Protein AF-A0A4R5NAH7-F1 (afdb_monomer)

InterPro domains:
  IPR036019 Large-conductance mechanosensitive channel MscL [G3DSA:1.10.1200.120] (28-157)
  IPR036019 Large-conductance mechanosensitive channel MscL [SSF81330] (38-125)
  IPR037673 Large-conductance mechanosensitive channel/anditomin synthesis protein L [PF01741] (29-126)

Radius of gyration: 32.27 Å; Cα contacts (8 Å, |Δi|>4): 57; chains: 1; bounding box: 76×84×88 Å

Structure (mmCIF, N/CA/C/O backbone):
data_AF-A0A4R5NAH7-F1
#
_entry.id   AF-A0A4R5NAH7-F1
#
loop_
_atom_site.group_PDB
_atom_site.id
_atom_site.type_symbol
_atom_site.label_atom_id
_atom_site.label_alt_id
_atom_site.label_comp_id
_atom_site.label_asym_id
_atom_site.label_entity_id
_atom_site.label_seq_id
_atom_site.pdbx_PDB_ins_code
_atom_site.Cartn_x
_atom_site.Cartn_y
_atom_site.Cartn_z
_atom_site.occupancy
_atom_site.B_iso_or_equiv
_atom_site.auth_seq_id
_atom_site.auth_comp_id
_atom_site.auth_asym_id
_atom_site.auth_atom_id
_atom_site.pdbx_PDB_model_num
ATOM 1 N N . MET A 1 1 ? -42.058 -55.412 14.857 1.00 60.12 1 MET A N 1
ATOM 2 C CA . MET A 1 1 ? -42.162 -53.966 15.180 1.00 60.12 1 MET A CA 1
ATOM 3 C C . MET A 1 1 ? -40.855 -53.324 15.677 1.00 60.12 1 MET A C 1
ATOM 5 O O . MET A 1 1 ? -40.714 -52.126 15.496 1.00 60.12 1 MET A O 1
ATOM 9 N N . LYS A 1 2 ? -39.874 -54.074 16.216 1.00 58.66 2 LYS A N 1
ATOM 10 C CA . LYS A 1 2 ? -38.589 -53.544 16.738 1.00 58.66 2 LYS A CA 1
ATOM 11 C C . LYS A 1 2 ? -37.715 -52.771 15.725 1.00 58.66 2 LYS A C 1
ATOM 13 O O . LYS A 1 2 ? -37.143 -51.748 16.073 1.00 58.66 2 LYS A O 1
ATOM 18 N N . TYR A 1 3 ? -37.669 -53.211 14.465 1.00 56.69 3 TYR A N 1
ATOM 19 C CA . TYR A 1 3 ? -36.750 -52.663 13.454 1.00 56.69 3 TYR A CA 1
ATOM 20 C C . TYR A 1 3 ? -37.053 -51.225 12.997 1.00 56.69 3 TYR A C 1
ATOM 22 O O . TYR A 1 3 ? -36.134 -50.487 12.663 1.00 56.69 3 TYR A O 1
ATOM 30 N N . LYS A 1 4 ? -38.320 -50.783 13.013 1.00 57.50 4 LYS A N 1
ATOM 31 C CA . LYS A 1 4 ? -38.675 -49.392 12.659 1.00 57.50 4 LYS A CA 1
ATOM 32 C C . LYS A 1 4 ? -38.230 -48.385 13.726 1.00 57.50 4 LYS A C 1
ATOM 34 O O . LYS A 1 4 ? -37.955 -47.234 13.397 1.00 57.50 4 LYS A O 1
ATOM 39 N N . THR A 1 5 ? -38.153 -48.818 14.982 1.00 63.81 5 THR A N 1
ATOM 40 C CA . THR A 1 5 ? -37.798 -47.966 16.123 1.00 63.81 5 THR A CA 1
ATOM 41 C C . THR A 1 5 ? -36.298 -47.681 16.165 1.00 63.81 5 THR A C 1
ATOM 43 O O . THR A 1 5 ? -35.906 -46.543 16.405 1.00 63.81 5 THR A O 1
ATOM 46 N N . GLU A 1 6 ? -35.461 -48.676 15.853 1.00 62.47 6 GLU A N 1
ATOM 47 C CA . GLU A 1 6 ? -34.003 -48.497 15.800 1.00 62.47 6 GLU A CA 1
ATOM 48 C C . GLU A 1 6 ? -33.566 -47.693 14.571 1.00 62.47 6 GLU A C 1
ATOM 50 O O . GLU A 1 6 ? -32.762 -46.774 14.698 1.00 62.47 6 GLU A O 1
ATOM 55 N N . LEU A 1 7 ? -34.186 -47.929 13.405 1.00 62.53 7 LEU A N 1
ATOM 56 C CA . LEU A 1 7 ? -33.914 -47.141 12.199 1.00 62.53 7 LEU A CA 1
ATOM 57 C C . LEU A 1 7 ? -34.283 -45.658 12.392 1.00 62.53 7 LEU A C 1
ATOM 59 O O . LEU A 1 7 ? -33.539 -44.769 11.987 1.00 62.53 7 LEU A O 1
ATOM 63 N N . GLY A 1 8 ? -35.413 -45.380 13.053 1.00 67.00 8 GLY A N 1
ATOM 64 C CA . GLY A 1 8 ? -35.838 -44.017 13.382 1.00 67.00 8 GLY A CA 1
ATOM 65 C C . GLY A 1 8 ? -34.903 -43.303 14.366 1.00 67.00 8 GLY A C 1
ATOM 66 O O . GLY A 1 8 ? -34.696 -42.096 14.234 1.00 67.00 8 GLY A O 1
ATOM 67 N N . ALA A 1 9 ? -34.301 -44.034 15.311 1.00 69.50 9 ALA A N 1
ATOM 68 C CA . ALA A 1 9 ? -33.293 -43.496 16.224 1.00 69.50 9 ALA A CA 1
ATOM 69 C C . ALA A 1 9 ? -31.990 -43.149 15.480 1.00 69.50 9 ALA A C 1
ATOM 71 O O . ALA A 1 9 ? -31.512 -42.019 15.581 1.00 69.50 9 ALA A O 1
ATOM 72 N N . THR A 1 10 ? -31.492 -44.051 14.627 1.00 65.50 10 THR A N 1
ATOM 73 C CA . THR A 1 10 ? -30.279 -43.823 13.824 1.00 65.50 10 THR A CA 1
ATOM 74 C C . THR A 1 10 ? -30.433 -42.657 12.842 1.00 65.50 10 THR A C 1
ATOM 76 O O . THR A 1 10 ? -29.541 -41.817 12.747 1.00 65.50 10 THR A O 1
ATOM 79 N N . ILE A 1 11 ? -31.576 -42.535 12.154 1.00 69.75 11 ILE A N 1
ATOM 80 C CA . ILE A 1 11 ? -31.846 -41.413 11.231 1.00 69.75 11 ILE A CA 1
ATOM 81 C C . ILE A 1 11 ? -31.856 -40.074 11.994 1.00 69.75 11 ILE A C 1
ATOM 83 O O . ILE A 1 11 ? -31.352 -39.062 11.501 1.00 69.75 11 ILE A O 1
ATOM 87 N N . LYS A 1 12 ? -32.397 -40.059 13.220 1.00 68.31 12 LYS A N 1
ATOM 88 C CA . LYS A 1 12 ? -32.455 -38.858 14.063 1.00 68.31 12 LYS A CA 1
ATOM 89 C C . LYS A 1 12 ? -31.069 -38.448 14.566 1.00 68.31 12 LYS A C 1
ATOM 91 O O . LYS A 1 12 ? -30.774 -37.253 14.580 1.00 68.31 12 LYS A O 1
ATOM 96 N N . ASP A 1 13 ? -30.211 -39.406 14.908 1.00 66.75 13 ASP A N 1
ATOM 97 C CA . ASP A 1 13 ? -28.834 -39.145 15.340 1.00 66.75 13 ASP A CA 1
ATOM 98 C C . ASP A 1 13 ? -27.923 -38.704 14.187 1.00 66.75 13 ASP A C 1
ATOM 100 O O . ASP A 1 13 ? -27.129 -37.774 14.359 1.00 66.75 13 ASP A O 1
ATOM 104 N N . VAL A 1 14 ? -28.103 -39.267 12.987 1.00 71.19 14 VAL A N 1
ATOM 105 C CA . VAL A 1 14 ? -27.405 -38.823 11.769 1.00 71.19 14 VAL A CA 1
ATOM 106 C C . VAL A 1 14 ? -27.796 -37.390 11.408 1.00 71.19 14 VAL A C 1
ATOM 108 O O . VAL A 1 14 ? -26.907 -36.569 11.174 1.00 71.19 14 VAL A O 1
ATOM 111 N N . ASN A 1 15 ? -29.091 -37.046 11.439 1.00 69.25 15 ASN A N 1
ATOM 112 C CA . ASN A 1 15 ? -29.568 -35.681 11.175 1.00 69.25 15 ASN A CA 1
ATOM 113 C C . ASN A 1 15 ? -29.087 -34.678 12.248 1.00 69.25 15 ASN A C 1
ATOM 115 O O . ASN A 1 15 ? -28.739 -33.530 11.962 1.00 69.25 15 ASN A O 1
ATOM 119 N N . ARG A 1 16 ? -29.005 -35.121 13.510 1.00 67.88 16 ARG A N 1
ATOM 120 C CA . ARG A 1 16 ? -28.488 -34.312 14.623 1.00 67.88 16 ARG A CA 1
ATOM 121 C C . ARG A 1 16 ? -26.984 -34.068 14.502 1.00 67.88 16 ARG A C 1
ATOM 123 O O . ARG A 1 16 ? -26.539 -32.965 14.813 1.00 67.88 16 ARG A O 1
ATOM 130 N N . GLN A 1 17 ? -26.205 -35.044 14.031 1.00 61.97 17 GLN A N 1
ATOM 131 C CA . GLN A 1 17 ? -24.777 -34.861 13.756 1.00 61.97 17 GLN A CA 1
ATOM 132 C C . GLN A 1 17 ? -24.527 -33.991 12.522 1.00 61.97 17 GLN A C 1
ATOM 134 O O . GLN A 1 17 ? -23.697 -33.087 12.597 1.00 61.97 17 GLN A O 1
ATOM 139 N N . THR A 1 18 ? -25.266 -34.185 11.427 1.00 65.00 18 THR A N 1
ATOM 140 C CA . THR A 1 18 ? -25.108 -33.356 10.217 1.00 65.00 18 THR A CA 1
ATOM 141 C C . THR A 1 18 ? -25.413 -31.892 10.504 1.00 65.00 18 THR A C 1
ATOM 143 O O . THR A 1 18 ? -24.590 -31.042 10.178 1.00 65.00 18 THR A O 1
ATOM 146 N N . ASN A 1 19 ? -26.496 -31.571 11.219 1.00 64.75 19 ASN A N 1
ATOM 147 C CA . ASN A 1 19 ? -26.814 -30.174 11.539 1.00 64.75 19 ASN A CA 1
ATOM 148 C C . ASN A 1 19 ? -25.810 -29.540 12.534 1.00 64.75 19 ASN A C 1
ATOM 150 O O . ASN A 1 19 ? -25.500 -28.348 12.467 1.00 64.75 19 ASN A O 1
ATOM 154 N N . LYS A 1 20 ? -25.222 -30.339 13.436 1.00 62.09 20 LYS A N 1
ATOM 155 C CA . LYS A 1 20 ? -24.203 -29.872 14.395 1.00 62.09 20 LYS A CA 1
ATOM 156 C C . LYS A 1 20 ? -22.829 -29.667 13.742 1.00 62.09 20 LYS A C 1
ATOM 158 O O . LYS A 1 20 ? -22.109 -28.752 14.127 1.00 62.09 20 LYS A O 1
ATOM 163 N N . VAL A 1 21 ? -22.469 -30.474 12.741 1.00 64.81 21 VAL A N 1
ATOM 164 C CA . VAL A 1 21 ? -21.238 -30.310 11.943 1.00 64.81 21 VAL A CA 1
ATOM 165 C C . VAL A 1 21 ? -21.384 -29.160 10.946 1.00 64.81 21 VAL A C 1
ATOM 167 O O . VAL A 1 21 ? -20.474 -28.339 10.832 1.00 64.81 21 VAL A O 1
ATOM 170 N N . PHE A 1 22 ? -22.544 -29.048 10.292 1.00 65.75 22 PHE A N 1
ATOM 171 C CA . PHE A 1 22 ? -22.858 -27.960 9.370 1.00 65.75 22 PHE A CA 1
ATOM 172 C C . PHE A 1 22 ? -22.822 -26.621 10.117 1.00 65.75 22 PHE A C 1
ATOM 174 O O . PHE A 1 22 ? -21.967 -25.794 9.817 1.00 65.75 22 PHE A O 1
ATOM 181 N N . SER A 1 23 ? -23.612 -26.435 11.183 1.00 66.62 23 SER A N 1
ATOM 182 C CA . SER A 1 23 ? -23.631 -25.170 11.947 1.00 66.62 23 SER A CA 1
ATOM 183 C C . SER A 1 23 ? -22.265 -24.767 12.523 1.00 66.62 23 SER A C 1
ATOM 185 O O . SER A 1 23 ? -21.907 -23.590 12.479 1.00 66.62 23 SER A O 1
ATOM 187 N N . LYS A 1 24 ? -21.449 -25.728 12.981 1.00 64.31 24 LYS A N 1
ATOM 188 C CA . LYS A 1 24 ? -20.074 -25.468 13.443 1.00 64.31 24 LYS A CA 1
ATOM 189 C C . LYS A 1 24 ? -19.140 -25.041 12.300 1.00 64.31 24 LYS A C 1
ATOM 191 O O . LYS A 1 24 ? -18.262 -24.211 12.524 1.00 64.31 24 LYS A O 1
ATOM 196 N N . SER A 1 25 ? -19.334 -25.566 11.088 1.00 68.25 25 SER A N 1
ATOM 197 C CA . SER A 1 25 ? -18.614 -25.130 9.881 1.00 68.25 25 SER A CA 1
ATOM 198 C C . SER A 1 25 ? -19.013 -23.705 9.465 1.00 68.25 25 SER A C 1
ATOM 200 O O . SER A 1 25 ? -18.144 -22.856 9.269 1.00 68.25 25 SER A O 1
ATOM 202 N N . PHE A 1 26 ? -20.316 -23.391 9.446 1.00 71.38 26 PHE A N 1
ATOM 203 C CA . PHE A 1 26 ? -20.798 -22.035 9.133 1.00 71.38 26 PHE A CA 1
ATOM 204 C C . PHE A 1 26 ? -20.362 -20.998 10.169 1.00 71.38 26 PHE A C 1
ATOM 206 O O . PHE A 1 26 ? -20.039 -19.872 9.796 1.00 71.38 26 PHE A O 1
ATOM 213 N N . TYR A 1 27 ? -20.292 -21.367 11.450 1.00 76.19 27 TYR A N 1
ATOM 214 C CA . TYR A 1 27 ? -19.760 -20.496 12.499 1.00 76.19 27 TYR A CA 1
ATOM 215 C C . TYR A 1 27 ? -18.282 -20.142 12.253 1.00 76.19 27 TYR A C 1
ATOM 217 O O . TYR A 1 27 ? -17.916 -18.968 12.279 1.00 76.19 27 TYR A O 1
ATOM 225 N N . LYS A 1 28 ? -17.447 -21.130 11.895 1.00 83.50 28 LYS A N 1
ATOM 226 C CA . LYS A 1 28 ? -16.034 -20.895 11.546 1.00 83.50 28 LYS A CA 1
ATOM 227 C C . LYS A 1 28 ? -15.864 -20.002 10.315 1.00 83.50 28 LYS A C 1
ATOM 229 O O . LYS A 1 28 ? -14.957 -19.178 10.285 1.00 83.50 28 LYS A O 1
ATOM 234 N N . MET A 1 29 ? -16.737 -20.125 9.313 1.00 85.50 29 MET A N 1
ATOM 235 C CA . MET A 1 29 ? -16.712 -19.240 8.140 1.00 85.50 29 MET A CA 1
ATOM 236 C C . MET A 1 29 ? -17.070 -17.790 8.497 1.00 85.50 29 MET A C 1
ATOM 238 O O . MET A 1 29 ? -16.512 -16.859 7.917 1.00 85.50 29 MET A O 1
ATOM 242 N N . GLN A 1 30 ? -17.965 -17.581 9.468 1.00 84.12 30 GLN A N 1
ATOM 243 C CA . GLN A 1 30 ? -18.288 -16.242 9.966 1.00 84.12 30 GLN A CA 1
ATOM 244 C C . GLN A 1 30 ? -17.126 -15.626 10.757 1.00 84.12 30 GLN A C 1
ATOM 246 O O . GLN A 1 30 ? -16.821 -14.451 10.555 1.00 84.12 30 GLN A O 1
ATOM 251 N N . GLU A 1 31 ? -16.444 -16.400 11.606 1.00 83.25 31 GLU A N 1
ATOM 252 C CA . GLU A 1 31 ? -15.222 -15.950 12.293 1.00 83.25 31 GLU A CA 1
ATOM 253 C C . GLU A 1 31 ? -14.093 -15.648 11.307 1.00 83.25 31 GLU A C 1
ATOM 255 O O . GLU A 1 31 ? -13.432 -14.622 11.430 1.00 83.25 31 GLU A O 1
ATOM 260 N N . PHE A 1 32 ? -13.922 -16.479 10.279 1.00 86.25 32 PHE A N 1
ATOM 261 C CA . PHE A 1 32 ? -12.939 -16.237 9.229 1.00 86.25 32 PHE A CA 1
ATOM 262 C C . PHE A 1 32 ? -13.235 -14.952 8.448 1.00 86.25 32 PHE A C 1
ATOM 264 O O . PHE A 1 32 ? -12.335 -14.145 8.227 1.00 86.25 32 PHE A O 1
ATOM 271 N N . LYS A 1 33 ? -14.504 -14.701 8.096 1.00 84.25 33 LYS A N 1
ATOM 272 C CA . LYS A 1 33 ? -14.914 -13.433 7.477 1.00 84.25 33 LYS A CA 1
ATOM 273 C C . LYS A 1 33 ? -14.605 -12.239 8.388 1.00 84.25 33 LYS A C 1
ATOM 275 O O . LYS A 1 33 ? -14.078 -11.243 7.905 1.00 84.25 33 LYS A O 1
ATOM 280 N N . LYS A 1 34 ? -14.894 -12.335 9.691 1.00 84.19 34 LYS A N 1
ATOM 281 C CA . LYS A 1 34 ? -14.556 -11.285 10.672 1.00 84.19 34 LYS A CA 1
ATOM 282 C C . LYS A 1 34 ? -13.045 -11.072 10.795 1.00 84.19 34 LYS A C 1
ATOM 284 O O . LYS A 1 34 ? -12.605 -9.935 10.898 1.00 84.19 34 LYS A O 1
ATOM 289 N N . PHE A 1 35 ? -12.261 -12.146 10.744 1.00 85.19 35 PHE A N 1
ATOM 290 C CA . PHE A 1 35 ? -10.803 -12.084 10.781 1.00 85.19 35 PHE A CA 1
ATOM 291 C C . PHE A 1 35 ? -10.227 -11.394 9.538 1.00 85.19 35 PHE A C 1
ATOM 293 O O . PHE A 1 35 ? -9.431 -10.469 9.670 1.00 85.19 35 PHE A O 1
ATOM 300 N N . LEU A 1 36 ? -10.676 -11.784 8.340 1.00 83.88 36 LEU A N 1
ATOM 301 C CA . LEU A 1 36 ? -10.244 -11.170 7.080 1.00 83.88 36 LEU A CA 1
ATOM 302 C C . LEU A 1 36 ? -10.624 -9.694 6.974 1.00 83.88 36 LEU A C 1
ATOM 304 O O . LEU A 1 36 ? -9.865 -8.920 6.407 1.00 83.88 36 LEU A O 1
ATOM 308 N N . LEU A 1 37 ? -11.784 -9.316 7.514 1.00 82.12 37 LEU A N 1
ATOM 309 C CA . LEU A 1 37 ? -12.266 -7.935 7.523 1.00 82.12 37 LEU A CA 1
ATOM 310 C C . LEU A 1 37 ? -11.725 -7.116 8.705 1.00 82.12 37 LEU A C 1
ATOM 312 O O . LEU A 1 37 ? -12.103 -5.960 8.866 1.00 82.12 37 LEU A O 1
ATOM 316 N N . SER A 1 38 ? -10.841 -7.681 9.532 1.00 83.81 38 SER A N 1
ATOM 317 C CA . SER A 1 38 ? -10.179 -6.926 10.592 1.00 83.81 38 SER A CA 1
ATOM 318 C C . SER A 1 38 ? -9.277 -5.854 9.988 1.00 83.81 38 SER A C 1
ATOM 320 O O . SER A 1 38 ? -8.447 -6.143 9.122 1.00 83.81 38 SER A O 1
ATOM 322 N N . GLY A 1 39 ? -9.381 -4.621 10.488 1.00 78.50 39 GLY A N 1
ATOM 323 C CA . GLY A 1 39 ? -8.586 -3.498 9.986 1.00 78.50 39 GLY A CA 1
ATOM 324 C C . GLY A 1 39 ? -7.080 -3.719 10.128 1.00 78.50 39 GLY A C 1
ATOM 325 O O . GLY A 1 39 ? -6.309 -3.254 9.291 1.00 78.50 39 GLY A O 1
ATOM 326 N N . SER A 1 40 ? -6.661 -4.501 11.129 1.00 82.88 40 SER A N 1
ATOM 327 C CA . SER A 1 40 ? -5.258 -4.876 11.313 1.00 82.88 40 SER A CA 1
ATOM 328 C C . SER A 1 40 ? -4.739 -5.761 10.179 1.00 82.88 40 SER A C 1
ATOM 330 O O . SER A 1 40 ? -3.622 -5.551 9.722 1.00 82.88 40 SER A O 1
ATOM 332 N N . LEU A 1 41 ? -5.527 -6.736 9.715 1.00 86.69 41 LEU A N 1
ATOM 333 C CA . LEU A 1 41 ? -5.102 -7.644 8.650 1.00 86.69 41 LEU A CA 1
ATOM 334 C C . LEU A 1 41 ? -5.299 -7.023 7.268 1.00 86.69 41 LEU A C 1
ATOM 336 O O . LEU A 1 41 ? -4.406 -7.135 6.430 1.00 86.69 41 LEU A O 1
ATOM 340 N N . LEU A 1 42 ? -6.426 -6.334 7.047 1.00 87.00 42 LEU A N 1
ATOM 341 C CA . LEU A 1 42 ? -6.687 -5.598 5.810 1.00 87.00 42 LEU A CA 1
ATOM 342 C C . LEU A 1 42 ? -5.559 -4.604 5.528 1.00 87.00 42 LEU A C 1
ATOM 344 O O . LEU A 1 42 ? -4.995 -4.632 4.437 1.00 87.00 42 LEU A O 1
ATOM 348 N N . GLY A 1 43 ? -5.174 -3.787 6.515 1.00 86.31 43 GLY A N 1
ATOM 349 C CA . GLY A 1 43 ? -4.088 -2.817 6.364 1.00 86.31 43 GLY A CA 1
ATOM 350 C C . GLY A 1 43 ? -2.756 -3.470 5.984 1.00 86.31 43 GLY A C 1
ATOM 351 O O . GLY A 1 43 ? -2.088 -3.013 5.056 1.00 86.31 43 GLY A O 1
ATOM 352 N N . THR A 1 44 ? -2.393 -4.580 6.635 1.00 90.50 44 THR A N 1
ATOM 353 C CA . THR A 1 44 ? -1.173 -5.328 6.297 1.00 90.50 44 THR A CA 1
ATOM 354 C C . THR A 1 44 ? -1.241 -5.943 4.899 1.00 90.50 44 THR A C 1
ATOM 356 O O . THR A 1 44 ? -0.288 -5.818 4.133 1.00 90.50 44 THR A O 1
ATOM 359 N N . ALA A 1 45 ? -2.361 -6.572 4.534 1.00 90.50 45 ALA A N 1
ATOM 360 C CA . ALA A 1 45 ? -2.542 -7.188 3.221 1.00 90.50 45 ALA A CA 1
ATOM 361 C C . ALA A 1 45 ? -2.466 -6.150 2.092 1.00 90.50 45 ALA A C 1
ATOM 363 O O . ALA A 1 45 ? -1.767 -6.359 1.101 1.00 90.50 45 ALA A O 1
ATOM 364 N N . ILE A 1 46 ? -3.122 -5.002 2.275 1.00 90.06 46 ILE A N 1
ATOM 365 C CA . ILE A 1 46 ? -3.054 -3.870 1.350 1.00 90.06 46 ILE A CA 1
ATOM 366 C C . ILE A 1 46 ? -1.605 -3.387 1.196 1.00 90.06 46 ILE A C 1
ATOM 368 O O . ILE A 1 46 ? -1.137 -3.204 0.072 1.00 90.06 46 ILE A O 1
ATOM 372 N N . GLY A 1 47 ? -0.873 -3.246 2.306 1.00 91.31 47 GLY A N 1
ATOM 373 C CA . GLY A 1 47 ? 0.538 -2.858 2.291 1.00 91.31 47 GLY A CA 1
ATOM 374 C C . GLY A 1 47 ? 1.416 -3.809 1.471 1.00 91.31 47 GLY A C 1
ATOM 375 O O . GLY A 1 47 ? 2.243 -3.349 0.686 1.00 91.31 47 GLY A O 1
ATOM 376 N N . VAL A 1 48 ? 1.200 -5.124 1.578 1.00 92.88 48 VAL A N 1
ATOM 377 C CA . VAL A 1 48 ? 1.930 -6.128 0.780 1.00 92.88 48 VAL A CA 1
ATOM 378 C C . VAL A 1 48 ? 1.614 -6.003 -0.715 1.00 92.88 48 VAL A C 1
ATOM 380 O O . VAL A 1 48 ? 2.531 -6.029 -1.536 1.00 92.88 48 VAL A O 1
ATOM 383 N N . VAL A 1 49 ? 0.342 -5.826 -1.085 1.00 92.75 49 VAL A N 1
ATOM 384 C CA . VAL A 1 49 ? -0.086 -5.709 -2.494 1.00 92.75 49 VAL A CA 1
ATOM 385 C C . VAL A 1 49 ? 0.461 -4.436 -3.148 1.00 92.75 49 VAL A C 1
ATOM 387 O O . VAL A 1 49 ? 1.012 -4.485 -4.255 1.00 92.75 49 VAL A O 1
ATOM 390 N N . ILE A 1 50 ? 0.364 -3.297 -2.453 1.00 93.12 50 ILE A N 1
ATOM 391 C CA . ILE A 1 50 ? 0.938 -2.032 -2.929 1.00 93.12 50 ILE A CA 1
ATOM 392 C C . ILE A 1 50 ? 2.464 -2.152 -3.001 1.00 93.12 50 ILE A C 1
ATOM 394 O O . ILE A 1 50 ? 3.054 -1.773 -4.010 1.00 93.12 50 ILE A O 1
ATOM 398 N N . GLY A 1 51 ? 3.102 -2.729 -1.979 1.00 93.81 51 GLY A N 1
ATOM 399 C CA . GLY A 1 51 ? 4.552 -2.913 -1.926 1.00 93.81 51 GLY A CA 1
ATOM 400 C C . GLY A 1 51 ? 5.097 -3.759 -3.079 1.00 93.81 51 GLY A C 1
ATOM 401 O O . GLY A 1 51 ? 6.107 -3.396 -3.684 1.00 93.81 51 GLY A O 1
ATOM 402 N N . ALA A 1 52 ? 4.404 -4.839 -3.450 1.00 93.88 52 ALA A N 1
ATOM 403 C CA . ALA A 1 52 ? 4.775 -5.670 -4.595 1.00 93.88 52 ALA A CA 1
ATOM 404 C C . ALA A 1 52 ? 4.721 -4.887 -5.919 1.00 93.88 52 ALA A C 1
ATOM 406 O O . ALA A 1 52 ? 5.645 -4.952 -6.732 1.00 93.88 52 ALA A O 1
ATOM 407 N N . SER A 1 53 ? 3.667 -4.094 -6.103 1.00 93.75 53 SER A N 1
ATOM 408 C CA . SER A 1 53 ? 3.456 -3.279 -7.306 1.00 93.75 53 SER A CA 1
ATOM 409 C C . SER A 1 53 ? 4.470 -2.140 -7.406 1.00 93.75 53 SER A C 1
ATOM 411 O O . SER A 1 53 ? 5.046 -1.891 -8.465 1.00 93.75 53 SER A O 1
ATOM 413 N N . PHE A 1 54 ? 4.746 -1.489 -6.274 1.00 94.06 54 PHE A N 1
ATOM 414 C CA . PHE A 1 54 ? 5.756 -0.444 -6.165 1.00 94.06 54 PHE A CA 1
ATOM 415 C C . PHE A 1 54 ? 7.161 -0.989 -6.438 1.00 94.06 54 PHE A C 1
ATOM 417 O O . PHE A 1 54 ? 7.937 -0.356 -7.148 1.00 94.06 54 PHE A O 1
ATOM 424 N N . SER A 1 55 ? 7.475 -2.200 -5.965 1.00 95.06 55 SER A N 1
ATOM 425 C CA . SER A 1 55 ? 8.734 -2.873 -6.304 1.00 95.06 55 SER A CA 1
ATOM 426 C C . SER A 1 55 ? 8.879 -3.095 -7.813 1.00 95.06 55 SER A C 1
ATOM 428 O O . SER A 1 55 ? 9.959 -2.869 -8.355 1.00 95.06 55 SER A O 1
ATOM 430 N N . GLY A 1 56 ? 7.801 -3.482 -8.505 1.00 94.00 56 GLY A N 1
ATOM 431 C CA . GLY A 1 56 ? 7.781 -3.587 -9.969 1.00 94.00 56 GLY A CA 1
ATOM 432 C C . GLY A 1 56 ? 8.124 -2.262 -10.655 1.00 94.00 56 GLY A C 1
ATOM 433 O O . GLY A 1 56 ? 9.017 -2.220 -11.500 1.00 94.00 56 GLY A O 1
ATOM 434 N N . PHE A 1 57 ? 7.503 -1.170 -10.203 1.00 94.25 57 PHE A N 1
ATOM 435 C CA . PHE A 1 57 ? 7.784 0.175 -10.710 1.00 94.25 57 PHE A CA 1
ATOM 436 C C . PHE A 1 57 ? 9.238 0.600 -10.491 1.00 94.25 57 PHE A C 1
ATOM 438 O O . PHE A 1 57 ? 9.897 1.048 -11.430 1.00 94.25 57 PHE A O 1
ATOM 445 N N . VAL A 1 58 ? 9.770 0.401 -9.282 1.00 95.00 58 VAL A N 1
ATOM 446 C CA . VAL A 1 58 ? 11.170 0.724 -8.973 1.00 95.00 58 VAL A CA 1
ATOM 447 C C . VAL A 1 58 ? 12.124 -0.092 -9.850 1.00 95.00 58 VAL A C 1
ATOM 449 O O . VAL A 1 58 ? 13.101 0.457 -10.351 1.00 95.00 58 VAL A O 1
ATOM 452 N N . LYS A 1 59 ? 11.838 -1.374 -10.108 1.00 95.00 59 LYS A N 1
ATOM 453 C CA . LYS A 1 59 ? 12.655 -2.205 -11.009 1.00 95.00 59 LYS A CA 1
ATOM 454 C C . LYS A 1 59 ? 12.652 -1.682 -12.442 1.00 95.00 59 LYS A C 1
ATOM 456 O O . LYS A 1 59 ? 13.721 -1.571 -13.035 1.00 95.00 59 LYS A O 1
ATOM 461 N N . ALA A 1 60 ? 11.485 -1.336 -12.980 1.00 92.88 60 ALA A N 1
ATOM 462 C CA . ALA A 1 60 ? 11.381 -0.787 -14.329 1.00 92.88 60 ALA A CA 1
ATOM 463 C C . ALA A 1 60 ? 12.108 0.565 -14.443 1.00 92.88 60 ALA A C 1
ATOM 465 O O . ALA A 1 60 ? 12.814 0.814 -15.417 1.00 92.88 60 ALA A O 1
ATOM 466 N N . PHE A 1 61 ? 12.017 1.403 -13.405 1.00 91.94 61 PHE A N 1
ATOM 467 C CA . PHE A 1 61 ? 12.767 2.655 -13.324 1.00 91.94 61 PHE A CA 1
ATOM 468 C C . PHE A 1 61 ? 14.285 2.422 -13.322 1.00 91.94 61 PHE A C 1
ATOM 470 O O . PHE A 1 61 ? 15.014 3.042 -14.091 1.00 91.94 61 PHE A O 1
ATOM 477 N N . VAL A 1 62 ? 14.767 1.488 -12.500 1.00 92.88 62 VAL A N 1
ATOM 478 C CA . VAL A 1 62 ? 16.190 1.122 -12.452 1.00 92.88 62 VAL A CA 1
ATOM 479 C C . VAL A 1 62 ? 16.663 0.566 -13.802 1.00 92.88 62 VAL A C 1
ATOM 481 O O . VAL A 1 62 ? 17.733 0.947 -14.273 1.00 92.88 62 VAL A O 1
ATOM 484 N N . SER A 1 63 ? 15.853 -0.269 -14.460 1.00 91.19 63 SER A N 1
ATOM 485 C CA . SER A 1 63 ? 16.133 -0.799 -15.802 1.00 91.19 63 SER A CA 1
ATOM 486 C C . SER A 1 63 ? 16.274 0.316 -16.844 1.00 91.19 63 SER A C 1
ATOM 488 O O . SER A 1 63 ? 17.220 0.317 -17.631 1.00 91.19 63 SER A O 1
ATOM 490 N N . LEU A 1 64 ? 15.400 1.32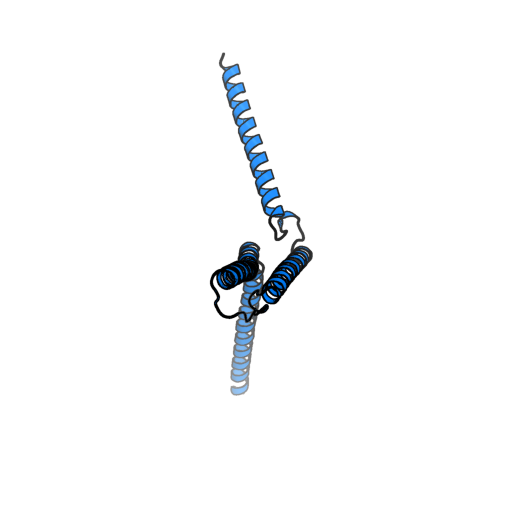7 -16.793 1.00 88.56 64 LEU A N 1
ATOM 491 C CA . LEU A 1 64 ? 15.464 2.495 -17.671 1.00 88.56 64 LEU A CA 1
ATOM 492 C C . LEU A 1 64 ? 16.778 3.276 -17.500 1.00 88.56 64 LEU A C 1
ATOM 494 O O . LEU A 1 64 ? 17.422 3.619 -18.492 1.00 88.56 64 LEU A O 1
ATOM 498 N N . ILE A 1 65 ? 17.218 3.501 -16.258 1.00 88.75 65 ILE A N 1
ATOM 499 C CA . ILE A 1 65 ? 18.501 4.162 -15.971 1.00 88.75 65 ILE A CA 1
ATOM 500 C C . ILE A 1 65 ? 19.686 3.339 -16.498 1.00 88.75 65 ILE A C 1
ATOM 502 O O . ILE A 1 65 ? 20.579 3.896 -17.142 1.00 88.75 65 ILE A O 1
ATOM 506 N N . PHE A 1 66 ? 19.689 2.018 -16.287 1.00 87.94 66 PHE A N 1
ATOM 507 C CA . PHE A 1 66 ? 20.732 1.143 -16.831 1.00 87.94 66 PHE A CA 1
ATOM 508 C C . PHE A 1 66 ? 20.741 1.119 -18.364 1.00 87.94 66 PHE A C 1
ATOM 510 O O . PHE A 1 66 ? 21.821 1.143 -18.955 1.00 87.94 66 PHE A O 1
ATOM 517 N N . GLY A 1 67 ? 19.572 1.131 -19.012 1.00 85.12 67 GLY A N 1
ATOM 518 C CA . GLY A 1 67 ? 19.450 1.229 -20.468 1.00 85.12 67 GLY A CA 1
ATOM 519 C C . GLY A 1 67 ? 20.079 2.513 -21.014 1.00 85.12 67 GLY A C 1
ATOM 520 O O . GLY A 1 67 ? 20.876 2.468 -21.951 1.00 85.12 67 GLY A O 1
ATOM 521 N N . ILE A 1 68 ? 19.821 3.656 -20.371 1.00 83.62 68 ILE A N 1
ATOM 522 C CA . ILE A 1 68 ? 20.437 4.945 -20.736 1.00 83.62 68 ILE A CA 1
ATOM 523 C C . ILE A 1 68 ? 21.963 4.898 -20.559 1.00 83.62 68 ILE A C 1
ATOM 525 O O . ILE A 1 68 ? 22.708 5.344 -21.434 1.00 83.62 68 ILE A O 1
ATOM 529 N N . PHE A 1 69 ? 22.447 4.327 -19.454 1.00 83.69 69 PHE A N 1
ATOM 530 C CA . PHE A 1 69 ? 23.882 4.211 -19.189 1.00 83.69 69 PHE A CA 1
ATOM 531 C C . PHE A 1 69 ? 24.591 3.277 -20.186 1.00 83.69 69 PHE A C 1
ATOM 533 O O . PHE A 1 69 ? 25.687 3.578 -20.668 1.00 83.69 69 PHE A O 1
ATOM 540 N N . SER A 1 70 ? 23.944 2.164 -20.542 1.00 81.06 70 SER A N 1
ATOM 541 C CA . SER A 1 70 ? 24.413 1.223 -21.562 1.00 81.06 70 SER A CA 1
ATOM 542 C C . SER A 1 70 ? 24.486 1.880 -22.942 1.00 81.06 70 SER A C 1
ATOM 544 O O . SER A 1 70 ? 25.499 1.745 -23.637 1.00 81.06 70 SER A O 1
ATOM 546 N N . PHE A 1 71 ? 23.465 2.661 -23.307 1.00 79.06 71 PHE A N 1
ATOM 547 C CA . PHE A 1 71 ? 23.449 3.440 -24.542 1.00 79.06 71 PHE A CA 1
ATOM 548 C C . PHE A 1 71 ? 24.611 4.441 -24.595 1.00 79.06 71 PHE A C 1
ATOM 550 O O . PHE A 1 71 ? 25.352 4.466 -25.577 1.00 79.06 71 PHE A O 1
ATOM 557 N N . LEU A 1 72 ? 24.836 5.202 -23.519 1.00 78.00 72 LEU A N 1
ATOM 558 C CA . LEU A 1 72 ? 25.914 6.192 -23.454 1.00 78.00 72 LEU A CA 1
ATOM 559 C C . LEU A 1 72 ? 27.307 5.545 -23.529 1.00 78.00 72 LEU A C 1
ATOM 561 O O . LEU A 1 72 ? 28.184 6.030 -24.240 1.00 78.00 72 LEU A O 1
ATOM 565 N N . THR A 1 73 ? 27.503 4.413 -22.851 1.00 76.44 73 THR A N 1
ATOM 566 C CA . THR A 1 73 ? 28.775 3.671 -22.882 1.00 76.44 73 THR A CA 1
ATOM 567 C C . THR A 1 73 ? 29.049 3.098 -24.275 1.00 76.44 73 THR A C 1
ATOM 569 O O . THR A 1 73 ? 30.169 3.188 -24.778 1.00 76.44 73 THR A O 1
ATOM 572 N N . THR A 1 74 ? 28.019 2.565 -24.938 1.00 72.06 74 THR A N 1
ATOM 573 C CA .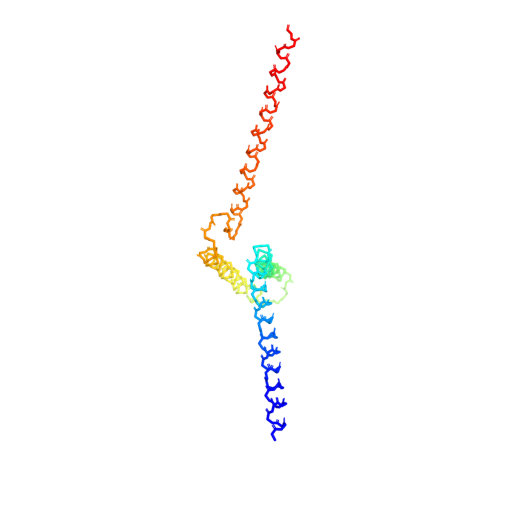 THR A 1 74 ? 28.120 2.040 -26.309 1.00 72.06 74 THR A CA 1
ATOM 574 C C . THR A 1 74 ? 28.391 3.154 -27.319 1.00 72.06 74 THR A C 1
ATOM 576 O O . THR A 1 74 ? 29.197 2.965 -28.225 1.00 72.06 74 THR A O 1
ATOM 579 N N . ALA A 1 75 ? 27.789 4.333 -27.139 1.00 68.50 75 ALA A N 1
ATOM 580 C CA . ALA A 1 75 ? 28.029 5.497 -27.989 1.00 68.50 75 ALA A CA 1
ATOM 581 C C . ALA A 1 75 ? 29.470 6.035 -27.883 1.00 68.50 75 ALA A C 1
ATOM 583 O O . ALA A 1 75 ? 30.009 6.525 -28.871 1.00 68.50 75 ALA A O 1
ATOM 584 N N . ILE A 1 76 ? 30.105 5.931 -26.708 1.00 70.31 76 ILE A N 1
ATOM 585 C CA . ILE A 1 76 ? 31.467 6.442 -26.473 1.00 70.31 76 ILE A CA 1
ATOM 586 C C . ILE A 1 76 ? 32.551 5.409 -26.845 1.00 70.31 76 ILE A C 1
ATOM 588 O O . ILE A 1 76 ? 33.611 5.792 -27.338 1.00 70.31 76 ILE A O 1
ATOM 592 N N . PHE A 1 77 ? 32.309 4.107 -26.636 1.00 68.69 77 PHE A N 1
ATOM 593 C CA . PHE A 1 77 ? 33.330 3.050 -26.782 1.00 68.69 77 PHE A CA 1
ATOM 594 C C . PHE A 1 77 ? 33.057 2.021 -27.902 1.00 68.69 77 PHE A C 1
ATOM 596 O O . PHE A 1 77 ? 33.900 1.157 -28.163 1.00 68.69 77 PHE A O 1
ATOM 603 N N . GLY A 1 78 ? 31.901 2.069 -28.573 1.00 61.12 78 GLY A N 1
ATOM 604 C CA . GLY A 1 78 ? 31.475 1.074 -29.561 1.00 61.12 78 GLY A CA 1
ATOM 605 C C . GLY A 1 78 ? 32.095 1.261 -30.951 1.00 61.12 78 GLY A C 1
ATOM 606 O O . GLY A 1 78 ? 31.913 2.285 -31.599 1.00 61.12 78 GLY A O 1
ATOM 607 N N . LYS A 1 79 ? 32.785 0.230 -31.462 1.00 57.88 79 LYS A N 1
ATOM 608 C CA . LYS A 1 79 ? 33.385 0.210 -32.817 1.00 57.88 79 LYS A CA 1
ATOM 609 C C . LYS A 1 79 ? 32.407 -0.156 -33.947 1.00 57.88 79 LYS A C 1
ATOM 611 O O . LYS A 1 79 ? 32.796 -0.137 -35.109 1.00 57.88 79 LYS A O 1
ATOM 616 N N . GLN A 1 80 ? 31.162 -0.504 -33.629 1.00 55.03 80 GLN A N 1
ATOM 617 C CA . GLN A 1 80 ? 30.140 -0.933 -34.587 1.00 55.03 80 GLN A CA 1
ATOM 618 C C . GLN A 1 80 ? 28.910 -0.038 -34.411 1.00 55.03 80 GLN A C 1
ATOM 620 O O . GLN A 1 80 ? 28.279 -0.049 -33.359 1.00 55.03 80 GLN A O 1
ATOM 625 N N . HIS A 1 81 ? 28.598 0.761 -35.433 1.00 50.94 81 HIS A N 1
ATOM 626 C CA . HIS A 1 81 ? 27.503 1.739 -35.452 1.00 50.94 81 HIS A CA 1
ATOM 627 C C . HIS A 1 81 ? 26.130 1.083 -35.686 1.00 50.94 81 HIS A C 1
ATOM 629 O O . HIS A 1 81 ? 25.280 1.636 -36.380 1.00 50.94 81 HIS A O 1
ATOM 635 N N . GLU A 1 82 ? 25.872 -0.094 -35.118 1.00 51.91 82 GLU A N 1
ATOM 636 C CA . GLU A 1 82 ? 24.501 -0.599 -35.062 1.00 51.91 82 GLU A CA 1
ATOM 637 C C . GLU A 1 82 ? 23.811 0.027 -33.851 1.00 51.91 82 GLU A C 1
ATOM 639 O O . GLU A 1 82 ? 23.749 -0.542 -32.762 1.00 51.91 82 GLU A O 1
ATOM 644 N N . MET A 1 83 ? 23.327 1.257 -34.045 1.00 53.03 83 MET A N 1
ATOM 645 C CA . MET A 1 83 ? 22.493 1.969 -33.081 1.00 53.03 83 MET A CA 1
ATOM 646 C C . MET A 1 83 ? 21.175 1.215 -32.876 1.00 53.03 83 MET A C 1
ATOM 648 O O . MET A 1 83 ? 20.154 1.523 -33.490 1.00 53.03 83 MET A O 1
ATOM 652 N N . LYS A 1 84 ? 21.174 0.219 -31.988 1.00 55.84 84 LYS A N 1
ATOM 653 C CA . LYS A 1 84 ? 19.940 -0.407 -31.517 1.00 55.84 84 LYS A CA 1
ATOM 654 C C . LYS A 1 84 ? 19.245 0.548 -30.549 1.00 55.84 84 LYS A C 1
ATOM 656 O O . LYS A 1 84 ? 19.476 0.523 -29.348 1.00 55.84 84 LYS A O 1
ATOM 661 N N . TRP A 1 85 ? 18.331 1.354 -31.082 1.00 52.31 85 TRP A N 1
ATOM 662 C CA . TRP A 1 85 ? 17.365 2.162 -30.320 1.00 52.31 85 TRP A CA 1
ATOM 663 C C . TRP A 1 85 ? 16.502 1.341 -29.338 1.00 52.31 85 TRP A C 1
ATOM 665 O O . TRP A 1 85 ? 15.863 1.901 -28.457 1.00 52.31 85 TRP A O 1
ATOM 675 N N . HIS A 1 86 ? 16.524 0.010 -29.447 1.00 54.88 86 HIS A N 1
ATOM 676 C CA . HIS A 1 86 ? 15.821 -0.938 -28.581 1.00 54.88 86 HIS A CA 1
ATOM 677 C C . HIS A 1 86 ? 16.474 -1.146 -27.193 1.00 54.88 86 HIS A C 1
ATOM 679 O O . HIS A 1 86 ? 16.083 -2.043 -26.458 1.00 54.88 86 HIS A O 1
ATOM 685 N N . ILE A 1 87 ? 17.500 -0.366 -26.832 1.00 60.53 87 ILE A N 1
ATOM 686 C CA . ILE A 1 87 ? 18.223 -0.507 -25.550 1.00 60.53 87 ILE A CA 1
ATOM 687 C C . ILE A 1 87 ? 17.495 0.188 -24.386 1.00 60.53 87 ILE A C 1
ATOM 689 O O . ILE A 1 87 ? 17.767 -0.119 -23.228 1.00 60.53 87 ILE A O 1
ATOM 693 N N . ILE A 1 88 ? 16.569 1.114 -24.661 1.00 69.38 88 ILE A N 1
ATOM 694 C CA . ILE A 1 88 ? 15.860 1.854 -23.610 1.00 69.38 88 ILE A CA 1
ATOM 695 C C . ILE A 1 88 ? 14.480 1.212 -23.381 1.00 69.38 88 ILE A C 1
ATOM 697 O O . ILE A 1 88 ? 13.598 1.387 -24.224 1.00 69.38 88 ILE A O 1
ATOM 701 N N . PRO A 1 89 ? 14.251 0.516 -22.248 1.00 77.06 89 PRO A N 1
ATOM 702 C CA . PRO A 1 89 ? 12.982 -0.149 -21.931 1.00 77.06 89 PRO A CA 1
ATOM 703 C C . PRO A 1 89 ? 11.919 0.859 -21.453 1.00 77.06 89 PRO A C 1
ATOM 705 O O . PRO A 1 89 ? 11.425 0.810 -20.325 1.00 77.06 89 PRO A O 1
ATOM 708 N N . LEU A 1 90 ? 11.578 1.829 -22.305 1.00 83.12 90 LEU A N 1
ATOM 709 C CA . LEU A 1 90 ? 10.594 2.869 -21.988 1.00 83.12 90 LEU A CA 1
ATOM 710 C C . LEU A 1 90 ? 9.166 2.306 -21.924 1.00 83.12 90 LEU A C 1
ATOM 712 O O . LEU A 1 90 ? 8.364 2.744 -21.099 1.00 83.12 90 LEU A O 1
ATOM 716 N N . GLU A 1 91 ? 8.862 1.318 -22.766 1.00 86.81 91 GLU A N 1
ATOM 717 C CA . GLU A 1 91 ? 7.566 0.633 -22.794 1.00 86.81 91 GLU A CA 1
ATOM 718 C C . GLU A 1 91 ? 7.275 -0.103 -21.479 1.00 86.81 91 GLU A C 1
ATOM 720 O O . GLU A 1 91 ? 6.206 0.076 -20.892 1.00 86.81 91 GLU A O 1
ATOM 725 N N . GLU A 1 92 ? 8.259 -0.839 -20.955 1.00 87.31 92 GLU A N 1
ATOM 726 C CA . GLU A 1 92 ? 8.150 -1.569 -19.690 1.00 87.31 92 GLU A CA 1
ATOM 727 C C . GLU A 1 92 ? 7.959 -0.613 -18.508 1.00 87.31 92 GLU A C 1
ATOM 729 O O . GLU A 1 92 ? 7.153 -0.870 -17.608 1.00 87.31 92 GLU A O 1
ATOM 734 N N . PHE A 1 93 ? 8.658 0.527 -18.521 1.00 89.56 93 PHE A N 1
ATOM 735 C CA . PHE A 1 93 ? 8.490 1.565 -17.509 1.00 89.56 93 PHE A CA 1
ATOM 736 C C . PHE A 1 93 ? 7.072 2.143 -17.512 1.00 89.56 93 PHE A C 1
ATOM 738 O O . PHE A 1 93 ? 6.436 2.224 -16.457 1.00 89.56 93 PHE A O 1
ATOM 745 N N . LEU A 1 94 ? 6.549 2.500 -18.688 1.00 92.06 94 LEU A N 1
ATOM 746 C CA . LEU A 1 94 ? 5.215 3.085 -18.809 1.00 92.06 94 LEU A CA 1
ATOM 747 C C . LEU A 1 94 ? 4.118 2.077 -18.429 1.00 92.06 94 LEU A C 1
ATOM 749 O O . LEU A 1 94 ? 3.162 2.432 -17.734 1.00 92.06 94 LEU A O 1
ATOM 753 N N . GLN A 1 95 ? 4.293 0.804 -18.796 1.00 92.38 95 GLN A N 1
ATOM 754 C CA . GLN A 1 95 ? 3.413 -0.289 -18.381 1.00 92.38 95 GLN A CA 1
ATOM 755 C C . GLN A 1 95 ? 3.436 -0.494 -16.861 1.00 92.38 95 GLN A C 1
ATOM 757 O O . GLN A 1 95 ? 2.381 -0.665 -16.238 1.00 92.38 95 GLN A O 1
ATOM 762 N N . SER A 1 96 ? 4.618 -0.459 -16.241 1.00 94.44 96 SER A N 1
ATOM 763 C CA . SER A 1 96 ? 4.735 -0.617 -14.793 1.00 94.44 96 SER A CA 1
ATOM 764 C C . SER A 1 96 ? 4.149 0.571 -14.031 1.00 94.44 96 SER A C 1
ATOM 766 O O . SER A 1 96 ? 3.540 0.368 -12.979 1.00 94.44 96 SER A O 1
ATOM 768 N N . LEU A 1 97 ? 4.297 1.793 -14.549 1.00 94.06 97 LEU A N 1
ATOM 769 C CA . LEU A 1 97 ? 3.671 2.987 -13.983 1.00 94.06 97 LEU A CA 1
ATOM 770 C C . LEU A 1 97 ? 2.141 2.898 -14.062 1.00 94.06 97 LEU A C 1
ATOM 772 O O . LEU A 1 97 ? 1.461 3.133 -13.063 1.00 94.06 97 LEU A O 1
ATOM 776 N N . GLY A 1 98 ? 1.601 2.495 -15.217 1.00 94.44 98 GLY A N 1
ATOM 777 C CA . GLY A 1 98 ? 0.167 2.262 -15.385 1.00 94.44 98 GLY A CA 1
ATOM 778 C C . GLY A 1 98 ? -0.360 1.189 -14.430 1.00 94.44 98 GLY A C 1
ATOM 779 O O . GLY A 1 98 ? -1.378 1.390 -13.772 1.00 94.44 98 GLY A O 1
ATOM 780 N N . SER A 1 99 ? 0.373 0.085 -14.277 1.00 93.69 99 SER A N 1
ATOM 781 C CA . SER A 1 99 ? 0.017 -1.001 -13.354 1.00 93.69 99 SER A CA 1
ATOM 782 C C . SER A 1 99 ? -0.009 -0.534 -11.897 1.00 93.69 99 SER A C 1
ATOM 784 O O . SER A 1 99 ? -0.955 -0.839 -11.172 1.00 93.69 99 SER A O 1
ATOM 786 N N . LEU A 1 100 ? 0.984 0.255 -11.470 1.00 94.50 100 LEU A N 1
ATOM 787 C CA . LEU A 1 100 ? 1.024 0.836 -10.127 1.00 94.50 100 LEU A CA 1
ATOM 788 C C . LEU A 1 100 ? -0.189 1.741 -9.870 1.00 94.50 100 LEU A C 1
ATOM 790 O O . LEU A 1 100 ? -0.833 1.611 -8.829 1.00 94.50 100 LEU A O 1
ATOM 794 N N . LEU A 1 101 ? -0.521 2.623 -10.819 1.00 94.69 101 LEU A N 1
ATOM 795 C CA . LEU A 1 101 ? -1.670 3.527 -10.712 1.00 94.69 101 LEU A CA 1
ATOM 796 C C . LEU A 1 101 ? -2.998 2.767 -10.666 1.00 94.69 101 LEU A C 1
ATOM 798 O O . LEU A 1 101 ? -3.865 3.099 -9.860 1.00 94.69 101 LEU A O 1
ATOM 802 N N . LEU A 1 102 ? -3.151 1.732 -11.494 1.00 95.25 102 LEU A N 1
ATOM 803 C CA . LEU A 1 102 ? -4.349 0.895 -11.506 1.00 95.25 102 LEU A CA 1
ATOM 804 C C . LEU A 1 102 ? -4.520 0.134 -10.192 1.00 95.25 102 LEU A C 1
ATOM 806 O O . LEU A 1 102 ? -5.625 0.097 -9.659 1.00 95.25 102 LEU A O 1
ATOM 810 N N . ILE A 1 103 ? -3.444 -0.434 -9.642 1.00 94.31 103 ILE A N 1
ATOM 811 C CA . ILE A 1 103 ? -3.501 -1.165 -8.370 1.00 94.31 103 ILE A CA 1
ATOM 812 C C . ILE A 1 103 ? -3.785 -0.202 -7.214 1.00 94.31 103 ILE A C 1
ATOM 814 O O . ILE A 1 103 ? -4.646 -0.491 -6.385 1.00 94.31 103 ILE A O 1
ATOM 818 N N . ALA A 1 104 ? -3.140 0.967 -7.187 1.00 91.75 104 ALA A N 1
ATOM 819 C CA . ALA A 1 104 ? -3.427 2.006 -6.201 1.00 91.75 104 ALA A CA 1
ATOM 820 C C . ALA A 1 104 ? -4.888 2.483 -6.283 1.00 91.75 104 ALA A C 1
ATOM 822 O O . ALA A 1 104 ? -5.567 2.569 -5.260 1.00 91.75 104 ALA A O 1
ATOM 823 N N . GLY A 1 105 ? -5.395 2.724 -7.496 1.00 94.12 105 GLY A N 1
ATOM 824 C CA . GLY A 1 105 ? -6.790 3.090 -7.735 1.00 94.12 105 GLY A CA 1
ATOM 825 C C . GLY A 1 105 ? -7.766 1.992 -7.307 1.00 94.12 105 GLY A C 1
ATOM 826 O O . GLY A 1 105 ? -8.734 2.270 -6.604 1.00 94.12 105 GLY A O 1
ATOM 827 N N . ALA A 1 106 ? -7.493 0.734 -7.659 1.00 93.88 106 ALA A N 1
ATOM 828 C CA . ALA A 1 106 ? -8.314 -0.408 -7.265 1.00 93.88 106 ALA A CA 1
ATOM 829 C C . ALA A 1 106 ? -8.377 -0.563 -5.740 1.00 93.88 106 ALA A C 1
ATOM 831 O O . ALA A 1 106 ? -9.458 -0.753 -5.183 1.00 93.88 106 ALA A O 1
ATOM 832 N N . VAL A 1 107 ? -7.236 -0.425 -5.058 1.00 91.94 107 VAL A N 1
ATOM 833 C CA . VAL A 1 107 ? -7.170 -0.444 -3.595 1.00 91.94 107 VAL A CA 1
ATOM 834 C C . VAL A 1 107 ? -7.957 0.723 -3.002 1.00 91.94 107 VAL A C 1
ATOM 836 O O . VAL A 1 107 ? -8.749 0.507 -2.092 1.00 91.94 107 VAL A O 1
ATOM 839 N N . PHE A 1 108 ? -7.807 1.939 -3.529 1.00 89.69 108 PHE A N 1
ATOM 840 C CA . PHE A 1 108 ? -8.555 3.107 -3.062 1.00 89.69 108 PHE A CA 1
ATOM 841 C C . PHE A 1 108 ? -10.075 2.900 -3.158 1.00 89.69 108 PHE A C 1
ATOM 843 O O . PHE A 1 108 ? -10.794 3.084 -2.174 1.00 89.69 108 PHE A O 1
ATOM 850 N N . PHE A 1 109 ? -10.564 2.441 -4.314 1.00 91.56 109 PHE A N 1
ATOM 851 C CA . PHE A 1 109 ? -11.977 2.104 -4.493 1.00 91.56 109 PHE A CA 1
ATOM 852 C C . PHE A 1 109 ? -12.425 0.982 -3.552 1.00 91.56 109 PHE A C 1
ATOM 854 O O . PHE A 1 109 ? -13.517 1.053 -2.986 1.00 91.56 109 PHE A O 1
ATOM 861 N N . PHE A 1 110 ? -11.583 -0.032 -3.347 1.00 88.62 110 PHE A N 1
ATOM 862 C CA . PHE A 1 110 ? -11.859 -1.116 -2.412 1.00 88.62 110 PHE A CA 1
ATOM 863 C C . PHE A 1 110 ? -11.990 -0.611 -0.968 1.00 88.62 110 PHE A C 1
ATOM 865 O O . PHE A 1 110 ? -12.968 -0.956 -0.304 1.00 88.62 110 PHE A O 1
ATOM 872 N N . LEU A 1 111 ? -11.081 0.250 -0.491 1.00 86.25 111 LEU A N 1
ATOM 873 C CA . LEU A 1 111 ? -11.193 0.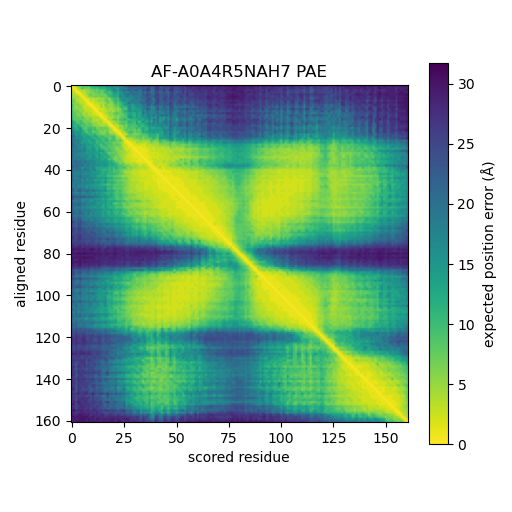866 0.838 1.00 86.25 111 LEU A CA 1
ATOM 874 C C . LEU A 1 111 ? -12.487 1.664 0.964 1.00 86.25 111 LEU A C 1
ATOM 876 O O . LEU A 1 111 ? -13.193 1.517 1.957 1.00 86.25 111 LEU A O 1
ATOM 880 N N . GLN A 1 112 ? -12.819 2.474 -0.043 1.00 84.62 112 GLN A N 1
ATOM 881 C CA . GLN A 1 112 ? -14.035 3.281 -0.024 1.00 84.62 112 GLN A CA 1
ATOM 882 C C . GLN A 1 112 ? -15.293 2.407 0.060 1.00 84.62 112 GLN A C 1
ATOM 884 O O . GLN A 1 112 ? -16.224 2.730 0.799 1.00 84.62 112 GLN A O 1
ATOM 889 N N . LEU A 1 113 ? -15.310 1.278 -0.652 1.00 86.50 113 LEU A N 1
ATOM 890 C CA . LEU A 1 113 ? -16.410 0.320 -0.611 1.00 86.50 113 LEU A CA 1
ATOM 891 C C . LEU A 1 113 ? -16.520 -0.361 0.759 1.00 86.50 113 LEU A C 1
ATOM 893 O O . LEU A 1 113 ? -17.609 -0.416 1.328 1.00 86.50 113 LEU A O 1
ATOM 897 N N . VAL A 1 114 ? -15.402 -0.845 1.306 1.00 83.25 114 VAL A N 1
ATOM 898 C CA . VAL A 1 114 ? -15.367 -1.476 2.635 1.00 83.25 114 VAL A CA 1
ATOM 899 C C . VAL A 1 114 ? -15.814 -0.484 3.707 1.00 83.25 114 VAL A C 1
ATOM 901 O O . VAL A 1 114 ? -16.660 -0.820 4.531 1.00 83.25 114 VAL A O 1
ATOM 904 N N . ASN A 1 115 ? -15.320 0.752 3.650 1.00 81.81 115 ASN A N 1
ATOM 905 C CA . ASN A 1 115 ? -15.696 1.832 4.554 1.00 81.81 115 ASN A CA 1
ATOM 906 C C . ASN A 1 115 ? -17.203 2.126 4.488 1.00 81.81 115 ASN A C 1
ATOM 908 O O . ASN A 1 115 ? -17.851 2.232 5.517 1.00 81.81 115 ASN A O 1
ATOM 912 N N . ASN A 1 116 ? -17.792 2.181 3.293 1.00 80.94 116 ASN A N 1
ATOM 913 C CA . ASN A 1 116 ? -19.220 2.466 3.139 1.00 80.94 116 ASN A CA 1
ATOM 914 C C . ASN A 1 116 ? -20.141 1.318 3.612 1.00 80.94 116 ASN A C 1
ATOM 916 O O . ASN A 1 116 ? -21.277 1.566 4.001 1.00 80.94 116 ASN A O 1
ATOM 920 N N . ILE A 1 117 ? -19.681 0.061 3.559 1.00 75.50 117 ILE A N 1
ATOM 921 C CA . ILE A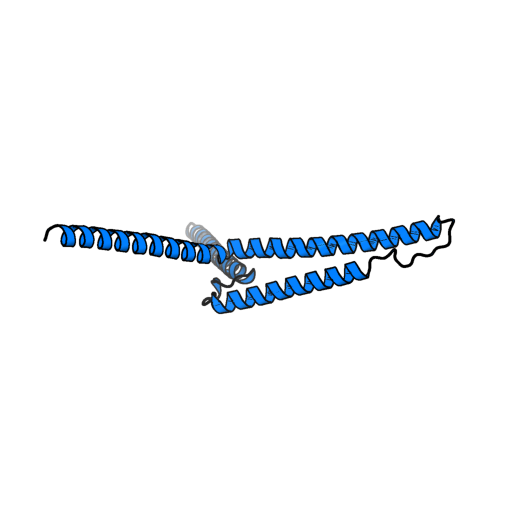 1 117 ? -20.494 -1.112 3.938 1.00 75.50 117 ILE A CA 1
ATOM 922 C C . ILE A 1 117 ? -20.325 -1.469 5.422 1.00 75.50 117 ILE A C 1
ATOM 924 O O . ILE A 1 117 ? -21.290 -1.901 6.054 1.00 75.50 117 ILE A O 1
ATOM 928 N N . LEU A 1 118 ? -19.112 -1.342 5.971 1.00 67.19 118 LEU A N 1
ATOM 929 C CA . LEU A 1 118 ? -18.803 -1.750 7.346 1.00 67.19 118 LEU A CA 1
ATOM 930 C C . LEU A 1 118 ? -18.758 -0.583 8.335 1.00 67.19 118 LEU A C 1
ATOM 932 O O . LEU A 1 118 ? -19.160 -0.786 9.475 1.00 67.19 118 LEU A O 1
ATOM 936 N N . ALA A 1 119 ? -18.296 0.609 7.943 1.00 61.88 119 ALA A N 1
ATOM 937 C CA . ALA A 1 119 ? -18.156 1.715 8.886 1.00 61.88 119 ALA A CA 1
ATOM 938 C C . ALA A 1 119 ? -19.498 2.431 9.050 1.00 61.88 119 ALA A C 1
ATOM 940 O O . ALA A 1 119 ? -19.854 3.346 8.304 1.00 61.88 119 ALA A O 1
ATOM 941 N N . LYS A 1 120 ? -20.268 1.981 10.041 1.00 58.16 120 LYS A N 1
ATOM 942 C CA . LYS A 1 120 ? -21.478 2.679 10.485 1.00 58.16 120 LYS A CA 1
ATOM 943 C C . LYS A 1 120 ? -21.141 3.866 11.395 1.00 58.16 120 LYS A C 1
ATOM 945 O O . LYS A 1 120 ? -21.955 4.778 11.515 1.00 58.16 120 LYS A O 1
ATOM 950 N N . ASP A 1 121 ? -19.943 3.857 11.981 1.00 59.47 121 ASP A N 1
ATOM 951 C CA . ASP A 1 121 ? -19.403 4.900 12.849 1.00 59.47 121 ASP A CA 1
ATOM 952 C C . ASP A 1 121 ? -18.055 5.432 12.325 1.00 59.47 121 ASP A C 1
ATOM 954 O O . ASP A 1 121 ? -17.317 4.724 11.632 1.00 59.47 121 ASP A O 1
ATOM 958 N N . LYS A 1 122 ? -17.725 6.694 12.630 1.00 57.94 122 LYS A N 1
ATOM 959 C CA . LYS A 1 122 ? -16.514 7.365 12.107 1.00 57.94 122 LYS A CA 1
ATOM 960 C C . LYS A 1 122 ? -15.211 6.780 12.669 1.00 57.94 122 LYS A C 1
ATOM 962 O O . LYS A 1 122 ? -14.178 6.875 12.011 1.00 57.94 122 LYS A O 1
ATOM 967 N N . THR A 1 123 ? -15.281 6.132 13.826 1.00 56.75 123 THR A N 1
ATOM 968 C CA . THR A 1 123 ? -14.171 5.439 14.497 1.00 56.75 123 THR A CA 1
ATOM 969 C C . THR A 1 123 ? -13.836 4.079 13.871 1.00 56.75 123 THR A C 1
ATOM 971 O O . THR A 1 123 ? -12.716 3.600 14.007 1.00 56.75 123 THR A O 1
ATOM 974 N N . GLU A 1 124 ? -14.746 3.480 13.092 1.00 62.41 124 GLU A N 1
ATOM 975 C CA . GLU A 1 124 ? -14.520 2.184 12.424 1.00 62.41 124 GLU A CA 1
ATOM 976 C C . GLU A 1 124 ? -14.030 2.315 10.973 1.00 62.41 124 GLU A C 1
ATOM 978 O O . GLU A 1 124 ? -13.928 1.320 10.246 1.00 62.41 124 GLU A O 1
ATOM 983 N N . ARG A 1 125 ? -13.732 3.536 10.508 1.00 65.81 125 ARG A N 1
ATOM 984 C CA . ARG A 1 125 ? -13.301 3.739 9.121 1.00 65.81 125 ARG A CA 1
ATOM 985 C C . ARG A 1 125 ? -11.940 3.092 8.898 1.00 65.81 125 ARG A C 1
ATOM 987 O O . ARG A 1 125 ? -10.935 3.462 9.501 1.00 65.81 125 ARG A O 1
ATOM 994 N N . PHE A 1 126 ? -11.902 2.131 7.982 1.00 68.00 126 PHE A N 1
ATOM 995 C CA . PHE A 1 126 ? -10.681 1.444 7.582 1.00 68.00 126 PHE A CA 1
ATOM 996 C C . PHE A 1 126 ? -9.745 2.425 6.861 1.00 68.00 126 PHE A C 1
ATOM 998 O O . PHE A 1 126 ? -9.962 2.758 5.699 1.00 68.00 126 PHE A O 1
ATOM 1005 N N . GLY A 1 127 ? -8.717 2.914 7.559 1.00 65.31 127 GLY A N 1
ATOM 1006 C CA . GLY A 1 127 ? -7.779 3.905 7.029 1.00 65.31 127 GLY A CA 1
ATOM 1007 C C . GLY A 1 127 ? -6.921 4.560 8.115 1.00 65.31 127 GLY A C 1
ATOM 1008 O O . GLY A 1 127 ? -7.049 4.244 9.297 1.00 65.31 127 GLY A O 1
ATOM 1009 N N . TYR A 1 128 ? -6.018 5.455 7.710 1.00 61.09 128 TYR A N 1
ATOM 1010 C CA . TYR A 1 128 ? -5.109 6.166 8.622 1.00 61.09 128 TYR A CA 1
ATOM 1011 C C . TYR A 1 128 ? -5.847 7.191 9.506 1.00 61.09 128 TYR A C 1
ATOM 1013 O O . TYR A 1 128 ? -5.491 7.366 10.668 1.00 61.09 128 TYR A O 1
ATOM 1021 N N . ASP A 1 129 ? -6.919 7.797 8.991 1.00 66.38 129 ASP A N 1
ATOM 1022 C CA . ASP A 1 129 ? -7.568 8.961 9.607 1.00 66.38 129 ASP A CA 1
ATOM 1023 C C . ASP A 1 129 ? -8.341 8.637 10.901 1.00 66.38 129 ASP A C 1
ATOM 1025 O O . ASP A 1 129 ? -8.286 9.410 11.853 1.00 66.38 129 ASP A O 1
ATOM 1029 N N . ALA A 1 130 ? -8.996 7.472 10.994 1.00 70.44 130 ALA A N 1
ATOM 1030 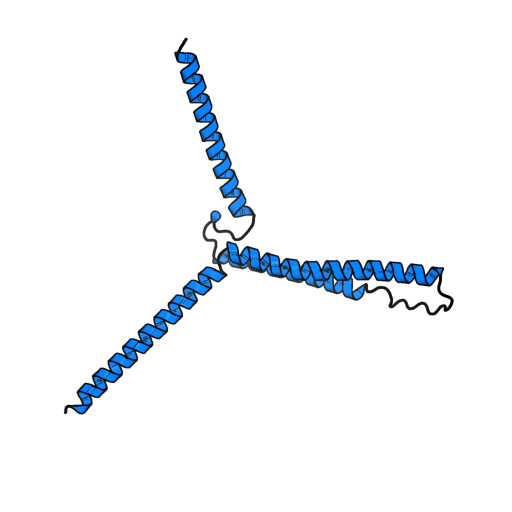C CA . ALA A 1 130 ? -9.810 7.111 12.1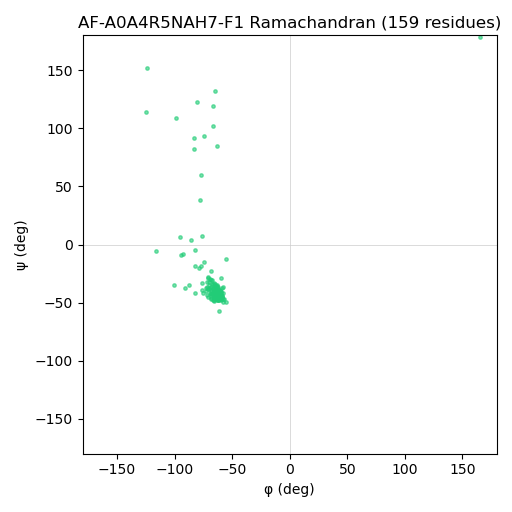65 1.00 70.44 130 ALA A CA 1
ATOM 1031 C C . ALA A 1 130 ? -8.972 6.885 13.434 1.00 70.44 130 ALA A C 1
ATOM 1033 O O . ALA A 1 130 ? -9.303 7.383 14.508 1.00 70.44 130 ALA A O 1
ATOM 1034 N N . ARG A 1 131 ? -7.832 6.190 13.309 1.00 71.88 131 ARG A N 1
ATOM 1035 C CA . ARG A 1 131 ? -6.896 6.026 14.433 1.00 71.88 131 ARG A CA 1
ATOM 1036 C C . ARG A 1 131 ? -6.224 7.335 14.824 1.00 71.88 131 ARG A C 1
ATOM 1038 O O . ARG A 1 131 ? -5.865 7.505 15.984 1.00 71.88 131 ARG A O 1
ATOM 1045 N N . LEU A 1 132 ? -6.026 8.242 13.870 1.00 73.94 132 LEU A N 1
ATOM 1046 C CA . LEU A 1 132 ? -5.392 9.525 14.137 1.00 73.94 132 LEU A CA 1
ATOM 1047 C C . LEU A 1 132 ? -6.311 10.440 14.957 1.00 73.94 132 LEU A C 1
ATOM 1049 O O . LEU A 1 132 ? -5.827 11.102 15.875 1.00 73.94 132 LEU A O 1
ATOM 1053 N N . GLU A 1 133 ? -7.621 10.434 14.685 1.00 77.06 133 GLU A N 1
ATOM 1054 C CA . GLU A 1 133 ? -8.614 11.151 15.497 1.00 77.06 133 GLU A CA 1
ATOM 1055 C C . GLU A 1 133 ? -8.669 10.616 16.940 1.00 77.06 133 GLU A C 1
ATOM 1057 O O . GLU A 1 133 ? -8.556 11.412 17.873 1.00 77.06 133 GLU A O 1
ATOM 1062 N N . GLU A 1 134 ? -8.731 9.293 17.145 1.00 80.50 134 GLU A N 1
ATOM 1063 C CA . GLU A 1 134 ? -8.713 8.691 18.494 1.00 80.50 134 GLU A CA 1
ATOM 1064 C C . GLU A 1 134 ? -7.432 9.028 19.275 1.00 80.50 134 GLU A C 1
ATOM 1066 O O . GLU A 1 134 ? -7.490 9.436 20.436 1.00 80.50 134 GLU A O 1
ATOM 1071 N N . ILE A 1 135 ? -6.261 8.905 18.639 1.00 83.31 135 ILE A N 1
ATOM 1072 C CA . ILE A 1 135 ? -4.969 9.214 19.275 1.00 83.31 135 ILE A CA 1
ATOM 1073 C C . ILE A 1 135 ? -4.885 10.702 19.646 1.00 83.31 135 ILE A C 1
ATOM 1075 O O . ILE A 1 135 ? -4.350 11.051 20.700 1.00 83.31 135 ILE A O 1
ATOM 1079 N N . SER A 1 136 ? -5.434 11.585 18.807 1.00 83.50 136 SER A N 1
ATOM 1080 C CA . SER A 1 136 ? -5.463 13.029 19.067 1.00 83.50 136 SER A CA 1
ATOM 1081 C C . SER A 1 136 ? -6.341 13.372 20.272 1.00 83.50 136 SER A C 1
ATOM 1083 O O . SER A 1 136 ? -5.913 14.144 21.132 1.00 83.50 136 SER A O 1
ATOM 1085 N N . GLN A 1 137 ? -7.530 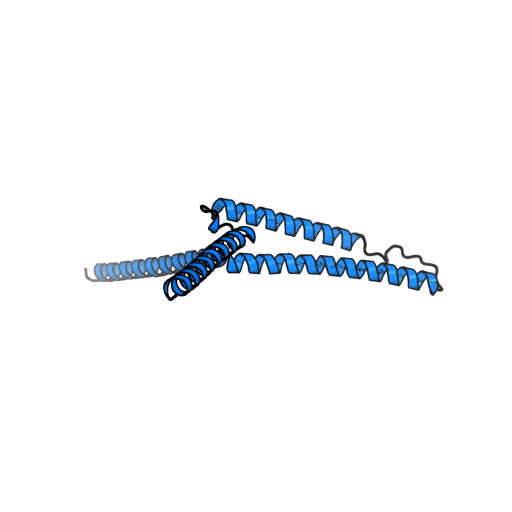12.767 20.365 1.00 87.38 137 GLN A N 1
ATOM 1086 C CA . GLN A 1 137 ? -8.438 12.933 21.505 1.00 87.38 137 GLN A CA 1
ATOM 1087 C C . GLN A 1 137 ? -7.801 12.427 22.801 1.00 87.38 137 GLN A C 1
ATOM 1089 O O . GLN A 1 137 ? -7.765 13.153 23.792 1.00 87.38 137 GLN A O 1
ATOM 1094 N N . LEU A 1 138 ? -7.185 11.244 22.766 1.00 89.12 138 LEU A N 1
ATOM 1095 C CA . LEU A 1 138 ? -6.510 10.671 23.928 1.00 89.12 138 LEU A CA 1
ATOM 1096 C C . LEU A 1 138 ? -5.334 11.541 24.399 1.00 89.12 138 LEU A C 1
ATOM 1098 O O . LEU A 1 138 ? -5.155 11.762 25.597 1.00 89.12 138 LEU A O 1
ATOM 1102 N N . HIS A 1 139 ? -4.549 12.102 23.474 1.00 87.44 139 HIS A N 1
ATOM 1103 C CA . HIS A 1 139 ? -3.506 13.068 23.824 1.00 87.44 139 HIS A CA 1
ATOM 1104 C C . HIS A 1 139 ? -4.066 14.352 24.439 1.00 87.44 139 HIS A C 1
ATOM 1106 O O . HIS A 1 139 ? -3.412 14.947 25.299 1.00 87.44 139 HIS A O 1
ATOM 1112 N N . GLN A 1 140 ? -5.239 14.798 23.997 1.00 90.69 140 GLN A N 1
ATOM 1113 C CA . GLN A 1 140 ? -5.888 15.984 24.535 1.00 90.69 140 GLN A CA 1
ATOM 1114 C C . GLN A 1 140 ? -6.411 15.736 25.953 1.00 90.69 140 GLN A C 1
ATOM 1116 O O . GLN A 1 140 ? -6.086 16.515 26.846 1.00 90.69 140 GLN A O 1
ATOM 1121 N N . GLU A 1 141 ? -7.068 14.603 26.198 1.00 91.19 141 GLU A N 1
ATOM 1122 C CA . GLU A 1 141 ? -7.486 14.178 27.541 1.00 91.19 141 GLU A CA 1
ATOM 1123 C C . GLU A 1 141 ? -6.292 14.004 28.490 1.00 91.19 141 GLU A C 1
ATOM 1125 O O . GLU A 1 141 ? -6.336 14.419 29.652 1.00 91.19 141 GLU A O 1
ATOM 1130 N N . GLN A 1 142 ? -5.173 13.456 28.000 1.00 92.31 142 GLN A N 1
ATOM 1131 C CA . GLN A 1 142 ? -3.943 13.384 28.788 1.00 92.31 142 G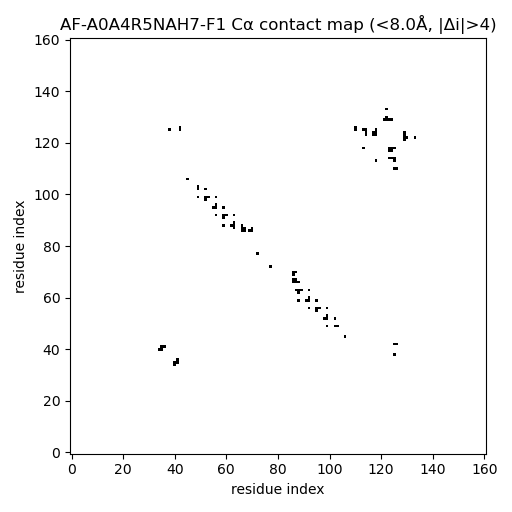LN A CA 1
ATOM 1132 C C . GLN A 1 142 ? -3.363 14.767 29.085 1.00 92.31 142 GLN A C 1
ATOM 1134 O O . GLN A 1 142 ? -2.874 14.996 30.191 1.00 92.31 142 GLN A O 1
ATOM 1139 N N . LYS A 1 143 ? -3.392 15.705 28.132 1.00 92.81 143 LYS A N 1
ATOM 1140 C CA . LYS A 1 143 ? -2.946 17.086 28.370 1.00 92.81 143 LYS A CA 1
ATOM 1141 C C . LYS A 1 143 ? -3.829 17.790 29.391 1.00 92.81 143 LYS A C 1
ATOM 1143 O O . LYS A 1 143 ? -3.283 18.452 30.266 1.00 92.81 143 LYS A O 1
ATOM 1148 N N . GLU A 1 144 ? -5.145 17.617 29.315 1.00 92.88 144 GLU A N 1
ATOM 1149 C CA . GLU A 1 144 ? -6.087 18.162 30.294 1.00 92.88 144 GLU A CA 1
ATOM 1150 C C . GLU A 1 144 ? -5.856 17.563 31.678 1.00 92.88 144 GLU A C 1
ATOM 1152 O O . GLU A 1 144 ? -5.678 18.306 32.638 1.00 92.88 144 GLU A O 1
ATOM 1157 N N . THR A 1 145 ? -5.732 16.238 31.777 1.00 94.81 145 THR A N 1
ATOM 1158 C CA . THR A 1 145 ? -5.420 15.560 33.043 1.00 94.81 145 THR A CA 1
ATOM 1159 C C . THR A 1 145 ? -4.108 16.081 33.631 1.00 94.81 145 THR A C 1
ATOM 1161 O O . THR A 1 145 ? -4.053 16.458 34.798 1.00 94.81 145 THR A O 1
ATOM 1164 N N . ASN A 1 146 ? -3.054 16.185 32.818 1.00 94.00 146 ASN A N 1
ATOM 1165 C CA . ASN A 1 146 ? -1.766 16.721 33.258 1.00 94.00 146 ASN A CA 1
ATOM 1166 C C . ASN A 1 146 ? -1.844 18.207 33.654 1.00 94.00 146 ASN A C 1
ATOM 1168 O O . ASN A 1 146 ? -1.158 18.624 34.587 1.00 94.00 146 ASN A O 1
ATOM 1172 N N . ALA A 1 147 ? -2.661 19.012 32.970 1.00 95.19 147 ALA A N 1
ATOM 1173 C CA . ALA A 1 147 ? -2.874 20.418 33.302 1.00 95.19 147 ALA A CA 1
ATOM 1174 C C . ALA A 1 147 ? -3.626 20.578 34.631 1.00 95.19 147 ALA A C 1
ATOM 1176 O O . ALA A 1 147 ? -3.199 21.363 35.475 1.00 95.19 147 ALA A O 1
ATOM 1177 N N . LEU A 1 148 ? -4.679 19.786 34.852 1.00 93.81 148 LEU A N 1
ATOM 1178 C CA . LEU A 1 148 ? -5.421 19.749 36.112 1.00 93.81 148 LEU A CA 1
ATOM 1179 C C . LEU A 1 148 ? -4.525 19.303 37.273 1.00 93.81 148 LEU A C 1
ATOM 1181 O O . LEU A 1 148 ? -4.543 19.919 38.334 1.00 93.81 148 LEU A O 1
ATOM 1185 N N . LEU A 1 149 ? -3.681 18.287 37.070 1.00 92.19 149 LEU A N 1
ATOM 1186 C CA . LEU A 1 149 ? -2.712 17.855 38.081 1.00 92.19 149 LEU A CA 1
ATOM 1187 C C . LEU A 1 149 ? -1.720 18.970 38.439 1.00 92.19 149 LEU A C 1
ATOM 1189 O O . LEU A 1 149 ? -1.465 19.196 39.621 1.00 92.19 149 LEU A O 1
ATOM 1193 N N . LYS A 1 150 ? -1.199 19.707 37.448 1.00 92.94 150 LYS A N 1
ATOM 1194 C CA . LYS A 1 150 ? -0.339 20.875 37.701 1.00 92.94 150 LYS A CA 1
ATOM 1195 C C . LYS A 1 150 ? -1.068 21.968 38.481 1.00 92.94 150 LYS A C 1
ATOM 1197 O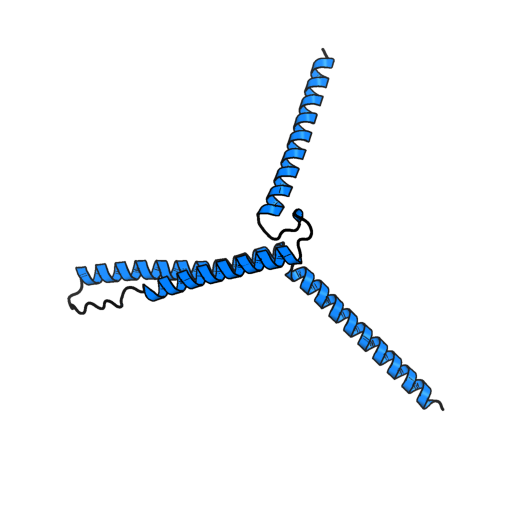 O . LYS A 1 150 ? -0.514 22.466 39.455 1.00 92.94 150 LYS A O 1
ATOM 1202 N N . GLN A 1 151 ? -2.311 22.278 38.108 1.00 92.12 151 GLN A N 1
ATOM 1203 C CA . GLN A 1 151 ? -3.135 23.260 38.819 1.00 92.12 151 GLN A CA 1
ATOM 1204 C C . GLN A 1 151 ? -3.386 22.860 40.277 1.00 92.12 151 GLN A C 1
ATOM 1206 O O . GLN A 1 151 ? -3.320 23.708 41.162 1.00 92.12 151 GLN A O 1
ATOM 1211 N N . LEU A 1 152 ? -3.644 21.578 40.549 1.00 89.19 152 LEU A N 1
ATOM 1212 C CA . LEU A 1 152 ? -3.831 21.081 41.914 1.00 89.19 152 LEU A CA 1
ATOM 1213 C C . LEU A 1 152 ? -2.543 21.166 42.743 1.00 89.19 152 LEU A C 1
ATOM 1215 O O . LEU A 1 152 ? -2.606 21.470 43.935 1.00 89.19 152 LEU A O 1
ATOM 1219 N N . ILE A 1 153 ? -1.382 20.904 42.135 1.00 91.44 153 ILE A N 1
ATOM 1220 C CA . ILE A 1 153 ? -0.079 21.052 42.798 1.00 91.44 153 ILE A CA 1
ATOM 1221 C C . ILE A 1 153 ? 0.181 22.529 43.127 1.00 91.44 153 ILE A C 1
ATOM 1223 O O . ILE A 1 153 ? 0.492 22.836 44.275 1.00 91.44 153 ILE A O 1
ATOM 1227 N N . GLU A 1 154 ? -0.030 23.442 42.174 1.00 90.50 154 GLU A N 1
ATOM 1228 C CA . GLU A 1 154 ? 0.104 24.889 42.403 1.00 90.50 154 GLU A CA 1
ATOM 1229 C C . GLU A 1 154 ? -0.870 25.391 43.479 1.00 90.50 154 GLU A C 1
ATOM 1231 O O . GLU A 1 154 ? -0.463 26.091 44.406 1.00 90.50 154 GLU A O 1
ATOM 1236 N N . GLN A 1 155 ? -2.142 24.978 43.432 1.00 89.50 155 GLN A N 1
ATOM 1237 C CA . GLN A 1 155 ? -3.127 25.352 44.451 1.00 89.50 155 GLN A CA 1
ATOM 1238 C C . GLN A 1 155 ? -2.735 24.880 45.855 1.00 89.50 155 GLN A C 1
ATOM 1240 O O . GLN A 1 155 ? -2.925 25.623 46.817 1.00 89.50 155 GLN A O 1
ATOM 1245 N N . ASN A 1 156 ? -2.187 23.669 45.995 1.00 83.50 156 ASN A N 1
ATOM 1246 C CA . ASN A 1 156 ? -1.730 23.172 47.294 1.00 83.50 156 ASN A CA 1
ATOM 1247 C C . ASN A 1 156 ? -0.450 23.870 47.779 1.00 83.50 156 ASN A C 1
ATOM 1249 O O . ASN A 1 156 ? -0.312 24.071 48.981 1.00 83.50 156 ASN A O 1
ATOM 1253 N N . GLN A 1 157 ? 0.448 24.288 46.881 1.00 83.00 157 GLN A N 1
ATOM 1254 C CA . GLN A 1 157 ? 1.630 25.075 47.253 1.00 83.00 157 GLN A CA 1
ATOM 1255 C C . GLN A 1 157 ? 1.257 26.488 47.729 1.00 83.00 157 GLN A C 1
ATOM 1257 O O . GLN A 1 157 ? 1.793 26.946 48.726 1.00 83.00 157 GLN A O 1
ATOM 1262 N N . THR A 1 158 ? 0.275 27.144 47.101 1.00 72.50 158 THR A N 1
ATOM 1263 C CA . THR A 1 158 ? -0.181 28.499 47.495 1.00 72.50 158 THR A CA 1
ATOM 1264 C C . THR A 1 158 ? -1.033 28.568 48.769 1.00 72.50 158 THR A C 1
ATOM 1266 O O . THR A 1 158 ? -1.246 29.654 49.293 1.00 72.50 158 THR A O 1
ATOM 1269 N N . LYS A 1 159 ? -1.564 27.437 49.254 1.00 66.81 159 LYS A N 1
ATOM 1270 C CA . LYS A 1 159 ? -2.358 27.358 50.498 1.00 66.81 159 LYS A CA 1
ATOM 1271 C C . LYS A 1 159 ? -1.532 26.985 51.735 1.00 66.81 159 LYS A C 1
ATOM 1273 O O . LYS A 1 159 ? -2.089 26.967 52.830 1.00 66.81 159 LYS A O 1
ATOM 1278 N N . GLY A 1 160 ? -0.269 26.597 51.549 1.00 58.75 160 GLY A N 1
ATOM 1279 C CA . GLY A 1 160 ? 0.645 26.188 52.620 1.00 58.75 160 GLY A CA 1
ATOM 1280 C C . GLY A 1 160 ? 1.524 27.311 53.183 1.00 58.75 160 GLY A C 1
ATOM 1281 O O . GLY A 1 160 ? 2.177 27.070 54.196 1.00 58.75 160 GLY A O 1
ATOM 1282 N N . ASP A 1 161 ? 1.511 28.489 52.553 1.00 48.72 161 ASP A N 1
ATOM 1283 C CA . ASP A 1 161 ? 2.115 29.749 53.021 1.00 48.72 161 ASP A CA 1
ATOM 1284 C C . ASP A 1 161 ? 1.036 30.674 53.616 1.00 48.72 161 ASP A C 1
ATOM 1286 O O . ASP A 1 161 ? 1.348 31.410 54.582 1.00 48.72 161 ASP A O 1
#

Secondary structure (DSSP, 8-state):
-HHHHHHHHHHHHHHHHHHHHHHHHHHHHHHHHHHHT-HHHHHHHHHHHHHHHHHHHHHHHHHHHHHHHHHHHHHHH-SS----GGGS-HHHHHHHHHHHHHHHHHHHHHHHHHHHHH-SSGGG-SSHHHHHHHHHHHHHHHHHHHHHHHHHHHHHHHT--

Solvent-accessible surface area (backbone atoms only — not comparable to full-atom values): 8817 Å² total; per-residue (Å²): 122,69,70,65,57,55,53,53,49,52,54,50,52,52,53,52,48,50,53,55,53,48,54,54,50,54,51,50,53,52,52,48,51,53,53,60,67,28,58,74,50,41,54,52,52,50,50,52,56,52,49,55,37,48,50,48,31,52,50,31,49,52,49,32,54,51,20,50,51,51,51,54,51,44,72,74,72,52,92,64,91,74,81,62,79,82,51,52,49,57,67,57,30,54,51,29,49,51,49,37,53,50,51,51,48,52,49,53,54,49,43,54,52,49,27,70,75,67,31,89,49,75,74,59,35,66,61,74,64,25,60,50,53,55,53,51,52,52,52,46,54,50,48,50,52,52,48,52,53,51,50,53,53,53,54,56,58,69,71,75,115

pLDDT: mean 79.11, std 13.3, range [48.72, 95.25]

Sequence (161 aa):
MKYKTELGATIKDVNRQTNKVFSKSFYKMQEFKKFLLSGSLLGTAIGVVIGASFSGFVKAFVSLIFGIFSFLTTAIFGKQHEMKWHIIPLEEFLQSLGSLLLIAGAVFFFLQLVNNILAKDKTERFGYDARLEEISQLHQEQKETNALLKQLIEQNQTKGD

Mean predicted aligned error: 13.2 Å

Organism: NCBI:txid1251

Nearest PDB structures (foldseek):
  5f4y-assembly1_A  TM=2.834E-01  e=4.814E+00  Homo sapiens

Foldseek 3Di:
DVPVVVVVVVVVVVVVVVVVVVVVVVVVVVVVVVVCLPLVNLVVVLVVQLVVLVVQLVVLVVQQVVLVVVLVCCVVPPPDPPPPPVSGVVVSNVVSVVSSVVSVVVSVVVLVVSQVPPVPDLCPRNDDVNVVVVVVVVVVVVVVVVVVVVVVVVVVVVVVD